Protein AF-A0A5K0WQC4-F1 (afdb_monomer_lite)

Sequence (70 aa):
SLTYNSIRALILKEEVDKVQMKVEDYNKTWLKTGCTIMADGYADSKSRNLIKFLVNNPLGIVFLKSYDIS

Organism: NCBI:txid210225

Structure (mmCIF, N/CA/C/O backbone):
data_AF-A0A5K0WQC4-F1
#
_entry.id   AF-A0A5K0WQC4-F1
#
loop_
_atom_site.group_PDB
_atom_site.id
_atom_site.type_symbol
_atom_site.label_atom_id
_atom_site.label_alt_id
_atom_site.label_comp_id
_atom_site.label_asym_id
_atom_site.label_entity_id
_atom_site.label_seq_id
_atom_site.pdbx_PDB_ins_code
_atom_site.Cartn_x
_atom_site.Cartn_y
_atom_site.Cartn_z
_atom_site.occupancy
_atom_site.B_iso_or_equiv
_atom_site.auth_seq_id
_atom_site.auth_comp_id
_atom_site.auth_asym_id
_atom_site.auth_atom_id
_atom_site.pdbx_PDB_model_num
ATOM 1 N N . SER A 1 1 ? 30.503 15.530 4.184 1.00 64.75 1 SER A N 1
ATOM 2 C CA . SER A 1 1 ? 29.247 16.005 3.569 1.00 64.75 1 SER A CA 1
ATOM 3 C C . SER A 1 1 ? 28.350 14.805 3.332 1.00 64.75 1 SER A C 1
ATOM 5 O O . SER A 1 1 ? 28.839 13.783 2.864 1.00 64.75 1 SER A O 1
ATOM 7 N N . LEU A 1 2 ? 27.067 14.877 3.697 1.00 74.88 2 LEU A N 1
ATOM 8 C CA . LEU A 1 2 ? 26.110 13.847 3.283 1.00 74.88 2 LEU A CA 1
ATOM 9 C C . LEU A 1 2 ? 26.011 13.891 1.753 1.00 74.88 2 LEU A C 1
ATOM 11 O O . LEU A 1 2 ? 25.837 14.965 1.177 1.00 74.88 2 LEU A O 1
ATOM 15 N N . THR A 1 3 ? 26.182 12.750 1.089 1.00 91.81 3 THR A N 1
ATOM 16 C CA . THR A 1 3 ? 26.024 12.684 -0.369 1.00 91.81 3 THR A CA 1
ATOM 17 C C . THR A 1 3 ? 24.546 12.836 -0.727 1.00 91.81 3 THR A C 1
ATOM 19 O O . THR A 1 3 ? 23.678 12.467 0.067 1.00 91.81 3 THR A O 1
ATOM 22 N N . TYR A 1 4 ? 24.244 13.334 -1.929 1.00 94.12 4 TYR A N 1
ATOM 23 C CA . TYR A 1 4 ? 22.868 13.402 -2.441 1.00 94.12 4 TYR A CA 1
ATOM 24 C C . TYR A 1 4 ? 22.110 12.074 -2.244 1.00 94.12 4 TYR A C 1
ATOM 26 O O . TYR A 1 4 ? 20.971 12.074 -1.782 1.00 94.12 4 TYR A O 1
ATOM 34 N N . ASN A 1 5 ? 22.771 10.938 -2.504 1.00 95.25 5 ASN A N 1
ATOM 35 C CA . ASN A 1 5 ? 22.183 9.607 -2.338 1.00 95.25 5 ASN A CA 1
ATOM 36 C C . ASN A 1 5 ? 21.815 9.305 -0.879 1.00 95.25 5 ASN A C 1
ATOM 38 O O . ASN A 1 5 ? 20.745 8.757 -0.624 1.00 95.25 5 ASN A O 1
ATOM 42 N N . SER A 1 6 ? 22.665 9.689 0.077 1.00 95.81 6 SER A N 1
ATOM 43 C CA . SER A 1 6 ? 22.408 9.493 1.509 1.00 95.81 6 SER A CA 1
ATOM 44 C C . SER A 1 6 ? 21.202 10.308 1.983 1.00 95.81 6 SER A C 1
ATOM 46 O O . SER A 1 6 ? 20.351 9.784 2.695 1.00 95.81 6 SER A O 1
ATOM 48 N N . ILE A 1 7 ? 21.098 11.568 1.547 1.00 96.25 7 ILE A N 1
ATOM 49 C CA . ILE A 1 7 ? 19.970 12.449 1.890 1.00 96.25 7 ILE A CA 1
ATOM 50 C C . ILE A 1 7 ? 18.678 11.921 1.264 1.00 96.25 7 ILE A C 1
ATOM 52 O O . ILE A 1 7 ? 17.664 11.794 1.944 1.00 96.25 7 ILE A O 1
ATOM 56 N N . ARG A 1 8 ? 18.720 11.553 -0.022 1.00 96.19 8 ARG A N 1
ATOM 57 C CA . ARG A 1 8 ? 17.570 10.987 -0.733 1.00 96.19 8 ARG A CA 1
ATOM 58 C C . ARG A 1 8 ? 17.056 9.714 -0.060 1.00 96.19 8 ARG A C 1
ATOM 60 O O . ARG A 1 8 ? 15.848 9.564 0.089 1.00 96.19 8 ARG A O 1
ATOM 67 N N . ALA A 1 9 ? 17.950 8.804 0.326 1.00 96.75 9 ALA A N 1
ATOM 68 C CA . ALA A 1 9 ? 17.571 7.561 0.994 1.00 96.75 9 ALA A CA 1
ATOM 69 C C . ALA A 1 9 ? 16.942 7.818 2.370 1.00 96.75 9 ALA A C 1
ATOM 71 O O . ALA A 1 9 ? 15.952 7.174 2.711 1.00 96.75 9 ALA A O 1
ATOM 72 N N . LEU A 1 10 ? 17.482 8.778 3.129 1.00 97.31 10 LEU A N 1
ATOM 73 C CA . LEU A 1 10 ? 16.943 9.169 4.429 1.00 97.31 10 LEU A CA 1
ATOM 74 C C . LEU A 1 10 ? 15.518 9.720 4.303 1.00 97.31 10 LEU A C 1
ATOM 76 O O . LEU A 1 10 ? 14.610 9.200 4.942 1.00 97.31 10 LEU A O 1
ATOM 80 N N . ILE A 1 11 ? 15.312 10.705 3.424 1.00 97.38 11 ILE A N 1
ATOM 81 C CA . ILE A 1 11 ? 13.993 11.321 3.212 1.00 97.38 11 ILE A CA 1
ATOM 82 C C . ILE A 1 11 ? 12.986 10.280 2.716 1.00 97.38 11 ILE A C 1
ATOM 84 O O . ILE A 1 11 ? 11.859 10.230 3.199 1.00 97.38 11 ILE A O 1
ATOM 88 N N . LEU A 1 12 ? 13.388 9.412 1.780 1.00 98.19 12 LEU A N 1
ATOM 89 C CA . LEU A 1 12 ? 12.509 8.352 1.290 1.00 98.19 12 LEU A CA 1
ATOM 90 C C . LEU A 1 12 ? 12.072 7.416 2.421 1.00 98.19 12 LEU A C 1
ATOM 92 O O . LEU A 1 12 ? 10.900 7.063 2.488 1.00 98.19 12 LEU A O 1
ATOM 96 N N . LYS A 1 13 ? 12.995 7.030 3.307 1.00 98.31 13 LYS A N 1
ATOM 97 C CA . LYS A 1 13 ? 12.668 6.186 4.457 1.00 98.31 13 LYS A CA 1
ATOM 98 C C . LYS A 1 13 ? 11.672 6.878 5.390 1.00 98.31 13 LYS A C 1
ATOM 100 O O . LYS A 1 13 ? 10.681 6.263 5.759 1.00 98.31 13 LYS A O 1
ATOM 105 N N . GLU A 1 14 ? 11.892 8.152 5.709 1.00 98.31 14 GLU A N 1
ATOM 106 C CA . GLU A 1 14 ? 10.973 8.918 6.560 1.00 98.31 14 GLU A CA 1
ATOM 107 C C . GLU A 1 14 ? 9.562 9.008 5.964 1.00 98.31 14 GLU A C 1
ATOM 109 O O . GLU A 1 14 ? 8.576 8.857 6.684 1.00 98.31 14 GLU A O 1
ATOM 114 N N . GLU A 1 15 ? 9.440 9.227 4.654 1.00 98.25 15 GLU A N 1
ATOM 115 C CA . GLU A 1 15 ? 8.133 9.263 3.990 1.00 98.25 15 GLU A CA 1
ATOM 116 C C . GLU A 1 15 ? 7.462 7.884 3.945 1.00 98.25 15 GLU A C 1
ATOM 118 O O . GLU A 1 15 ? 6.250 7.790 4.148 1.00 98.25 15 GLU A O 1
ATOM 123 N N . VAL A 1 16 ? 8.232 6.808 3.747 1.00 97.69 16 VAL A N 1
ATOM 124 C CA . VAL A 1 16 ? 7.715 5.432 3.837 1.00 97.69 16 VAL A CA 1
ATOM 125 C C . VAL A 1 16 ? 7.173 5.153 5.238 1.00 97.69 16 VAL A C 1
ATOM 127 O O . VAL A 1 16 ? 6.040 4.688 5.358 1.00 97.69 16 VAL A O 1
ATOM 130 N N . ASP A 1 17 ? 7.925 5.499 6.284 1.00 98.25 17 ASP A N 1
ATOM 131 C CA . ASP A 1 17 ? 7.513 5.282 7.673 1.00 98.25 17 ASP A CA 1
ATOM 132 C C . ASP A 1 17 ? 6.228 6.075 7.995 1.00 98.25 17 ASP A C 1
ATOM 134 O O . ASP A 1 17 ? 5.274 5.530 8.555 1.00 98.25 17 ASP A O 1
ATOM 138 N N . LYS A 1 18 ? 6.130 7.339 7.550 1.00 97.81 18 LYS A N 1
ATOM 139 C CA . LYS A 1 18 ? 4.914 8.165 7.707 1.00 97.81 18 LYS A CA 1
ATOM 140 C C . LYS A 1 18 ? 3.695 7.568 7.005 1.00 97.81 18 LYS A C 1
ATOM 142 O O . LYS A 1 18 ? 2.588 7.616 7.544 1.00 97.81 18 LYS A O 1
ATOM 147 N N . VAL A 1 19 ? 3.864 7.051 5.787 1.00 96.50 19 VAL A N 1
ATOM 148 C CA . VAL A 1 19 ? 2.770 6.413 5.040 1.00 96.50 19 VAL A CA 1
ATOM 149 C C . VAL A 1 19 ? 2.351 5.112 5.719 1.00 96.50 19 VAL A C 1
ATOM 151 O O . VAL A 1 19 ? 1.154 4.873 5.866 1.00 96.50 19 VAL A O 1
ATOM 154 N N . GLN A 1 20 ? 3.307 4.315 6.194 1.00 96.75 20 GLN A N 1
ATOM 155 C CA . GLN A 1 20 ? 3.032 3.060 6.888 1.00 96.75 20 GLN A CA 1
ATOM 156 C C . GLN A 1 20 ? 2.203 3.286 8.160 1.00 96.75 20 GLN A C 1
ATOM 158 O O . GLN A 1 20 ? 1.206 2.597 8.368 1.00 96.75 20 GLN A O 1
ATOM 163 N N . MET A 1 21 ? 2.531 4.317 8.946 1.00 97.06 21 MET A N 1
ATOM 164 C CA . MET A 1 21 ? 1.732 4.704 10.116 1.00 97.06 21 MET A CA 1
ATOM 165 C C . MET A 1 21 ? 0.279 5.045 9.747 1.00 97.06 21 MET A C 1
ATOM 167 O O . MET A 1 21 ? -0.653 4.598 10.414 1.00 97.06 21 MET A O 1
ATOM 171 N N . LYS A 1 22 ? 0.057 5.791 8.654 1.00 94.62 22 LYS A N 1
ATOM 172 C CA . LYS A 1 22 ? -1.304 6.108 8.177 1.00 94.62 22 LYS A CA 1
ATOM 173 C C . LYS A 1 22 ? -2.066 4.861 7.733 1.00 94.62 22 LYS A C 1
ATOM 175 O O . LYS A 1 22 ? -3.253 4.735 8.026 1.00 94.62 22 LYS A O 1
ATOM 180 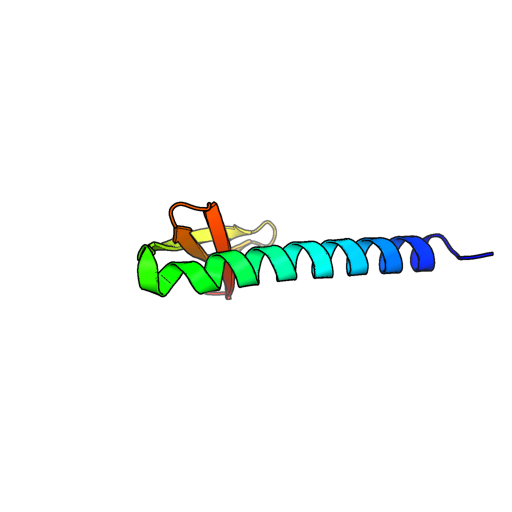N N . VAL A 1 23 ? -1.393 3.943 7.037 1.00 96.00 23 VAL A N 1
ATOM 181 C CA . VAL A 1 23 ? -1.983 2.666 6.616 1.00 96.00 23 VAL A CA 1
ATOM 182 C C . VAL A 1 23 ? -2.421 1.853 7.834 1.00 96.00 23 VAL A C 1
ATOM 184 O O . VAL A 1 23 ? -3.543 1.357 7.860 1.00 96.00 23 VAL A O 1
ATOM 187 N N . GLU A 1 24 ? -1.595 1.763 8.875 1.00 95.62 24 GLU A N 1
ATOM 188 C CA . GLU A 1 24 ? -1.957 1.062 10.112 1.00 95.62 24 GLU A CA 1
ATOM 189 C C . GLU A 1 24 ? -3.195 1.658 10.788 1.00 95.62 24 GLU A C 1
ATOM 191 O O . GLU A 1 24 ? -4.062 0.914 11.254 1.00 95.62 24 GLU A O 1
ATOM 196 N N . ASP A 1 25 ? -3.321 2.985 10.806 1.00 94.19 25 ASP A N 1
ATOM 197 C CA . ASP A 1 25 ? -4.514 3.646 11.330 1.00 94.19 25 ASP A CA 1
ATOM 198 C C . ASP A 1 25 ? -5.762 3.344 10.497 1.00 94.19 25 ASP A C 1
ATOM 200 O O . ASP A 1 25 ? -6.834 3.123 11.065 1.00 94.19 25 ASP A O 1
ATOM 204 N N . TYR A 1 26 ? -5.640 3.244 9.171 1.00 94.88 26 TYR A N 1
ATOM 205 C CA . TYR A 1 26 ? -6.764 2.862 8.312 1.00 94.88 26 TYR A CA 1
ATOM 206 C C . TYR A 1 26 ? -7.158 1.406 8.579 1.00 94.88 26 TYR A C 1
ATOM 208 O O . TYR A 1 26 ? -8.340 1.124 8.789 1.00 94.88 26 TYR A O 1
ATOM 216 N N . ASN A 1 27 ? -6.181 0.502 8.684 1.00 94.38 27 ASN A N 1
ATOM 217 C CA . ASN A 1 27 ? -6.402 -0.925 8.924 1.00 94.38 27 ASN A CA 1
ATOM 218 C C . ASN A 1 27 ? -7.189 -1.187 10.217 1.00 94.38 27 ASN A C 1
ATOM 220 O O . ASN A 1 27 ? -8.099 -2.017 10.235 1.00 94.38 27 ASN A O 1
ATOM 224 N N . LYS A 1 28 ? -6.905 -0.434 11.292 1.00 94.75 28 LYS A N 1
ATOM 225 C CA . LYS A 1 28 ? -7.631 -0.534 12.576 1.00 94.75 28 LYS A CA 1
ATOM 226 C C . LYS A 1 28 ? -9.135 -0.271 12.436 1.00 94.75 28 LYS A C 1
ATOM 228 O O . LYS A 1 28 ? -9.928 -0.770 13.231 1.00 94.75 28 LYS A O 1
ATOM 233 N N . THR A 1 29 ? -9.550 0.510 11.439 1.00 95.25 29 THR A N 1
ATOM 234 C CA . THR A 1 29 ? -10.960 0.891 11.253 1.00 95.25 29 THR A CA 1
ATOM 235 C C . THR A 1 29 ? -11.762 -0.103 10.421 1.00 95.25 29 THR A C 1
ATOM 237 O O . THR A 1 29 ? -12.994 -0.041 10.435 1.00 95.25 29 THR A O 1
ATOM 240 N N . TRP A 1 30 ? -11.107 -1.031 9.716 1.00 94.44 30 TRP A N 1
ATOM 241 C CA . TRP A 1 30 ? -11.775 -1.946 8.788 1.00 94.44 30 TRP A CA 1
ATOM 242 C C . TRP A 1 30 ? -12.780 -2.866 9.482 1.00 94.44 30 TRP A C 1
ATOM 244 O O . TRP A 1 30 ? -13.862 -3.085 8.950 1.00 94.44 30 TRP A O 1
ATOM 254 N N . LEU A 1 31 ? -12.485 -3.333 10.702 1.00 94.06 31 LEU A N 1
ATOM 255 C CA . LEU A 1 31 ? -13.426 -4.152 11.482 1.00 94.06 31 LEU A CA 1
ATOM 256 C C . LEU A 1 31 ? -14.690 -3.381 11.883 1.00 94.06 31 LEU A C 1
ATOM 258 O O . LEU A 1 31 ? -15.764 -3.964 11.981 1.00 94.06 31 LEU A O 1
ATOM 262 N N . LYS A 1 32 ? -14.566 -2.069 12.118 1.00 95.69 32 LYS A N 1
ATOM 263 C CA . LYS A 1 32 ? -15.677 -1.211 12.550 1.00 95.69 32 LYS A CA 1
ATOM 264 C C . LYS A 1 32 ? -16.513 -0.706 11.378 1.00 95.69 32 LYS A C 1
ATOM 266 O O . LYS A 1 32 ? -17.728 -0.608 11.487 1.00 95.69 32 LYS A O 1
ATOM 271 N N . THR 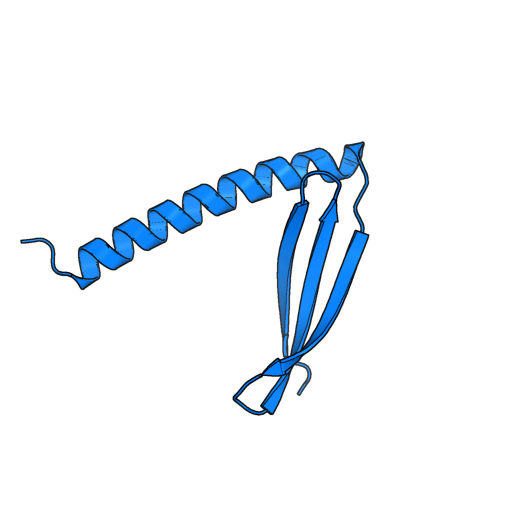A 1 33 ? -15.850 -0.304 10.298 1.00 95.19 33 THR A N 1
ATOM 272 C CA . THR A 1 33 ? -16.481 0.384 9.160 1.00 95.19 33 THR A CA 1
ATOM 273 C C . THR A 1 33 ? -16.804 -0.554 8.003 1.00 95.19 33 THR A C 1
ATOM 275 O O . THR A 1 33 ? -17.541 -0.173 7.097 1.00 95.19 33 THR A O 1
ATOM 278 N N . GLY A 1 34 ? -16.269 -1.775 8.032 1.00 96.62 34 GLY A N 1
ATOM 279 C CA . GLY A 1 34 ? -16.159 -2.605 6.845 1.00 96.62 34 GLY A CA 1
ATOM 280 C C . GLY A 1 34 ? -15.134 -2.037 5.861 1.00 96.62 34 GLY A C 1
ATOM 281 O O . GLY A 1 34 ? -14.581 -0.948 6.032 1.00 96.62 34 GLY A O 1
ATOM 282 N N . CYS A 1 35 ? -14.862 -2.797 4.809 1.00 96.50 35 CYS A N 1
ATOM 283 C CA . CYS A 1 35 ? -14.079 -2.327 3.677 1.00 96.50 35 CYS A CA 1
ATOM 284 C C . CYS A 1 35 ? -14.426 -3.134 2.422 1.00 96.50 35 CYS A C 1
ATOM 286 O O . CYS A 1 35 ? -14.973 -4.233 2.510 1.00 96.50 35 CYS A O 1
ATOM 288 N N . THR A 1 36 ? -14.130 -2.577 1.251 1.00 97.25 36 THR A N 1
ATOM 289 C CA . THR A 1 36 ? -14.264 -3.265 -0.038 1.00 97.25 36 THR A CA 1
ATOM 290 C C . THR A 1 36 ? -12.882 -3.569 -0.587 1.00 97.25 36 THR A C 1
ATOM 292 O O . THR A 1 36 ? -12.060 -2.663 -0.720 1.00 97.25 36 THR A O 1
ATOM 295 N N . ILE A 1 37 ? -12.632 -4.828 -0.936 1.00 96.94 37 ILE A N 1
ATOM 296 C CA . ILE A 1 37 ? -11.434 -5.207 -1.687 1.00 96.94 37 ILE A CA 1
ATOM 297 C C . ILE A 1 37 ? -11.717 -4.958 -3.168 1.00 96.94 37 ILE A C 1
ATOM 299 O O . ILE A 1 37 ? -12.689 -5.475 -3.713 1.00 96.94 37 ILE A O 1
ATOM 303 N N . MET A 1 38 ? -10.864 -4.167 -3.810 1.00 97.56 38 MET A N 1
ATOM 304 C CA . MET A 1 38 ? -10.911 -3.886 -5.242 1.00 97.56 38 MET A CA 1
ATOM 305 C C . MET A 1 38 ? -9.719 -4.553 -5.924 1.00 97.56 38 MET A C 1
ATOM 307 O O . MET A 1 38 ? -8.604 -4.525 -5.398 1.00 97.56 38 MET A O 1
ATOM 311 N N . ALA A 1 39 ? -9.957 -5.129 -7.098 1.00 97.00 39 ALA A N 1
ATOM 312 C CA . ALA A 1 39 ? -8.923 -5.673 -7.964 1.00 97.00 39 ALA A CA 1
ATOM 313 C C . ALA A 1 39 ? -8.992 -4.962 -9.317 1.00 97.00 39 ALA A C 1
ATOM 315 O O . ALA A 1 39 ? -10.049 -4.950 -9.943 1.00 97.00 39 ALA A O 1
ATOM 316 N N . ASP A 1 40 ? -7.879 -4.371 -9.745 1.00 94.75 40 ASP A N 1
ATOM 317 C CA . ASP A 1 40 ? -7.769 -3.681 -11.032 1.00 94.75 40 ASP A CA 1
ATOM 318 C C . ASP A 1 40 ? -6.620 -4.271 -11.856 1.00 94.75 40 ASP A C 1
ATOM 320 O O . ASP A 1 40 ? -5.492 -4.401 -11.367 1.00 94.75 40 ASP A O 1
ATOM 324 N N . GLY A 1 41 ? -6.928 -4.674 -13.087 1.00 94.69 41 GLY A N 1
ATOM 325 C CA . GLY A 1 41 ? -5.998 -5.306 -14.015 1.00 94.69 41 GLY A CA 1
ATOM 326 C C . GLY A 1 41 ? -5.462 -4.293 -15.019 1.00 94.69 41 GLY A C 1
ATOM 327 O O . GLY A 1 41 ? -6.238 -3.608 -15.677 1.00 94.69 41 GLY A O 1
ATOM 328 N N . TYR A 1 42 ? -4.142 -4.206 -15.177 1.00 93.38 42 TYR A N 1
ATOM 329 C CA . TYR A 1 42 ? -3.524 -3.298 -16.143 1.00 93.38 42 TYR A CA 1
ATOM 330 C C . TYR A 1 42 ? -2.251 -3.889 -16.750 1.00 93.38 42 TYR A C 1
ATOM 332 O O . TYR A 1 42 ? -1.515 -4.620 -16.088 1.00 93.38 42 TYR A O 1
ATOM 340 N N . ALA A 1 43 ? -1.969 -3.530 -18.002 1.00 94.31 43 ALA A N 1
ATOM 341 C CA . ALA A 1 43 ? -0.677 -3.793 -18.624 1.00 94.31 43 ALA A CA 1
ATOM 342 C C . ALA A 1 43 ? 0.314 -2.687 -18.235 1.00 94.31 43 ALA A C 1
ATOM 344 O O . ALA A 1 43 ? 0.001 -1.497 -18.337 1.00 94.31 43 ALA A O 1
ATOM 345 N N . ASP A 1 44 ? 1.503 -3.060 -17.768 1.00 91.25 44 ASP A N 1
ATOM 346 C CA . ASP A 1 44 ? 2.564 -2.095 -17.493 1.00 91.25 44 ASP A CA 1
ATOM 347 C C . ASP A 1 44 ? 3.351 -1.712 -18.761 1.00 91.25 44 ASP A C 1
ATOM 349 O O . ASP A 1 44 ? 3.157 -2.262 -19.845 1.00 91.25 44 ASP A O 1
ATOM 353 N N . SER A 1 45 ? 4.287 -0.767 -18.634 1.00 90.38 45 SER A N 1
ATOM 354 C CA . SER A 1 45 ? 5.121 -0.310 -19.757 1.00 90.38 45 SER A CA 1
ATOM 355 C C . SER A 1 45 ? 6.051 -1.384 -20.334 1.00 90.38 45 SER A C 1
ATOM 357 O O . SER A 1 45 ? 6.658 -1.1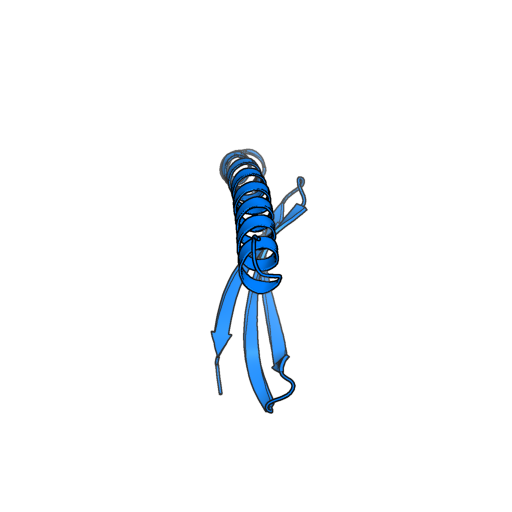69 -21.381 1.00 90.38 45 SER A O 1
ATOM 359 N N . LYS A 1 46 ? 6.176 -2.534 -19.665 1.00 90.88 46 LYS A N 1
ATOM 360 C CA . LYS A 1 46 ? 6.948 -3.698 -20.103 1.00 90.88 46 LYS A CA 1
ATOM 361 C C . LYS A 1 46 ? 6.045 -4.805 -20.653 1.00 90.88 46 LYS A C 1
ATOM 363 O O . LYS A 1 46 ? 6.519 -5.922 -20.827 1.00 90.88 46 LYS A O 1
ATOM 368 N N . SER A 1 47 ? 4.778 -4.499 -20.946 1.00 90.69 47 SER A N 1
ATOM 369 C CA . SER A 1 47 ? 3.769 -5.461 -21.413 1.00 90.69 47 SER A CA 1
ATOM 370 C C . SER A 1 47 ? 3.501 -6.606 -20.429 1.00 90.69 47 SER A C 1
ATOM 372 O O . SER A 1 47 ? 3.071 -7.679 -20.842 1.00 90.69 47 SER A O 1
ATOM 374 N N . ARG A 1 48 ? 3.747 -6.393 -19.131 1.00 93.25 48 ARG A N 1
ATOM 375 C CA . ARG A 1 48 ? 3.357 -7.343 -18.086 1.00 93.25 48 ARG A CA 1
ATOM 376 C C . ARG A 1 48 ? 1.925 -7.065 -17.678 1.00 93.25 48 ARG A C 1
ATOM 378 O O . ARG A 1 48 ? 1.577 -5.917 -17.400 1.00 93.25 48 ARG A O 1
ATOM 385 N N . ASN A 1 49 ? 1.116 -8.108 -17.604 1.00 95.56 49 ASN A N 1
ATOM 386 C CA . ASN A 1 49 ? -0.242 -8.035 -17.098 1.00 95.56 49 ASN A CA 1
ATOM 387 C C . ASN A 1 49 ? -0.191 -8.094 -15.571 1.00 95.56 49 ASN A C 1
ATOM 389 O O . ASN A 1 49 ? 0.255 -9.082 -14.995 1.00 95.56 49 ASN A O 1
ATOM 393 N N . LEU A 1 50 ? -0.621 -7.027 -14.903 1.00 96.31 50 LEU A N 1
ATOM 394 C CA . LEU A 1 50 ? -0.581 -6.912 -13.452 1.00 96.31 50 LEU A CA 1
ATOM 395 C C . LEU A 1 50 ? -1.992 -6.771 -12.884 1.00 96.31 50 LEU A C 1
ATOM 397 O O . LEU A 1 50 ? -2.802 -6.016 -13.413 1.00 96.31 50 LEU A O 1
ATOM 401 N N . ILE A 1 51 ? -2.258 -7.417 -11.750 1.00 97.25 51 ILE A N 1
ATOM 402 C CA . ILE A 1 51 ? -3.447 -7.156 -10.925 1.00 97.25 51 ILE A CA 1
ATOM 403 C C . ILE A 1 51 ? -3.015 -6.380 -9.682 1.00 97.25 51 ILE A C 1
ATOM 405 O O . ILE A 1 51 ? -2.148 -6.841 -8.940 1.00 97.25 51 ILE A O 1
ATOM 409 N N . LYS A 1 52 ? -3.625 -5.219 -9.428 1.00 96.00 52 LYS A N 1
ATOM 410 C CA . LYS A 1 52 ? -3.498 -4.438 -8.187 1.00 96.00 52 LYS A CA 1
ATOM 411 C C . LYS A 1 52 ? -4.653 -4.749 -7.249 1.00 96.00 52 LYS A C 1
ATOM 413 O O . LYS A 1 52 ? -5.805 -4.620 -7.643 1.00 96.00 52 LYS A O 1
ATOM 418 N N . PHE A 1 53 ? -4.332 -5.065 -6.000 1.00 97.31 53 PHE A N 1
ATOM 419 C CA . PHE A 1 53 ? -5.298 -5.213 -4.918 1.00 97.31 53 PHE A CA 1
ATOM 420 C C . PHE A 1 53 ? -5.284 -3.968 -4.033 1.00 97.31 53 PHE A C 1
ATOM 422 O O . PHE A 1 53 ? -4.241 -3.583 -3.493 1.00 97.31 53 PHE A O 1
ATOM 429 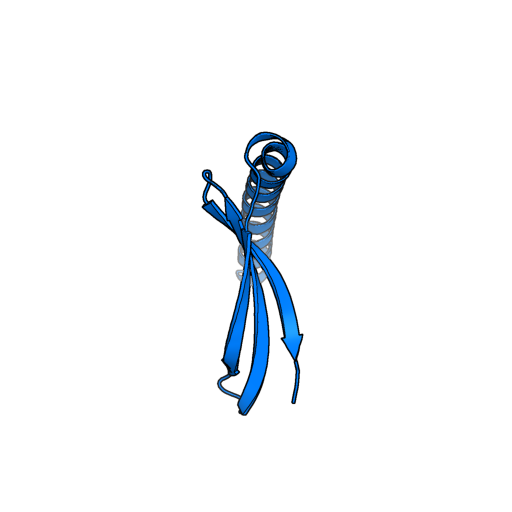N N . LEU A 1 54 ? -6.454 -3.358 -3.879 1.00 96.81 54 LEU A N 1
ATOM 430 C CA . LEU A 1 54 ? -6.687 -2.167 -3.073 1.00 96.81 54 LEU A CA 1
ATOM 431 C C . LEU A 1 54 ? -7.776 -2.453 -2.037 1.00 96.81 54 LEU A C 1
ATOM 433 O O . LEU A 1 54 ? -8.681 -3.246 -2.285 1.00 96.81 54 LEU A O 1
ATOM 437 N N . VAL A 1 55 ? -7.726 -1.769 -0.900 1.00 96.62 55 VAL A N 1
ATOM 438 C CA . VAL A 1 55 ? -8.815 -1.745 0.082 1.00 96.62 55 VAL A CA 1
ATOM 439 C C . VAL A 1 55 ? -9.413 -0.353 0.104 1.00 96.62 55 VAL A C 1
ATOM 441 O O . VAL A 1 55 ? -8.694 0.610 0.346 1.00 96.62 55 VAL A O 1
ATOM 444 N N . ASN A 1 56 ? -10.716 -0.253 -0.140 1.00 95.81 56 ASN A N 1
ATOM 445 C CA . ASN A 1 56 ? -11.487 0.976 -0.007 1.00 95.81 56 ASN A CA 1
ATOM 446 C C . ASN A 1 56 ? -12.258 0.972 1.317 1.00 95.81 56 ASN A C 1
ATOM 448 O O . ASN A 1 56 ? -13.028 0.045 1.587 1.00 95.81 56 ASN A O 1
ATOM 452 N N . ASN A 1 57 ? -12.082 2.015 2.121 1.00 94.31 57 ASN A N 1
ATOM 453 C CA . ASN A 1 57 ? -12.871 2.264 3.321 1.00 94.31 57 ASN A CA 1
ATOM 454 C C . ASN A 1 57 ? -13.190 3.771 3.448 1.00 94.31 57 ASN A C 1
ATOM 456 O O . ASN A 1 57 ? -12.642 4.577 2.700 1.00 94.31 57 ASN A O 1
ATOM 460 N N . PRO A 1 58 ? -14.042 4.194 4.399 1.00 93.62 58 PRO A N 1
ATOM 461 C CA . PRO A 1 58 ? -14.398 5.608 4.547 1.00 93.62 58 PRO A CA 1
ATOM 462 C C . PRO A 1 58 ? -13.231 6.568 4.839 1.00 93.62 58 PRO A C 1
ATOM 464 O O . PRO A 1 58 ? -13.395 7.770 4.654 1.00 93.62 58 PRO A O 1
ATOM 467 N N . LEU A 1 59 ? -12.075 6.075 5.303 1.00 93.69 59 LEU A N 1
ATOM 468 C CA . LEU A 1 59 ? -10.884 6.909 5.504 1.00 93.69 59 LEU A CA 1
ATOM 469 C C . LEU A 1 59 ? -10.021 7.037 4.245 1.00 93.69 59 LEU A C 1
ATOM 471 O O . LEU A 1 59 ? -9.235 7.977 4.154 1.00 93.69 59 LEU A O 1
ATOM 475 N N . GLY A 1 60 ? -10.174 6.135 3.276 1.00 94.00 60 GLY A N 1
ATOM 476 C CA . GLY A 1 60 ? -9.506 6.216 1.988 1.00 94.00 60 GLY A CA 1
ATOM 477 C C . GLY A 1 60 ? -9.185 4.854 1.384 1.00 94.00 60 GLY A C 1
ATOM 478 O O . GLY A 1 60 ? -9.752 3.821 1.740 1.00 94.00 60 GLY A O 1
ATOM 479 N N . ILE A 1 61 ? -8.249 4.877 0.435 1.00 95.25 61 ILE A N 1
ATOM 480 C CA . ILE A 1 61 ? -7.811 3.699 -0.312 1.00 95.25 61 ILE A CA 1
ATOM 481 C C . ILE A 1 61 ? -6.403 3.305 0.13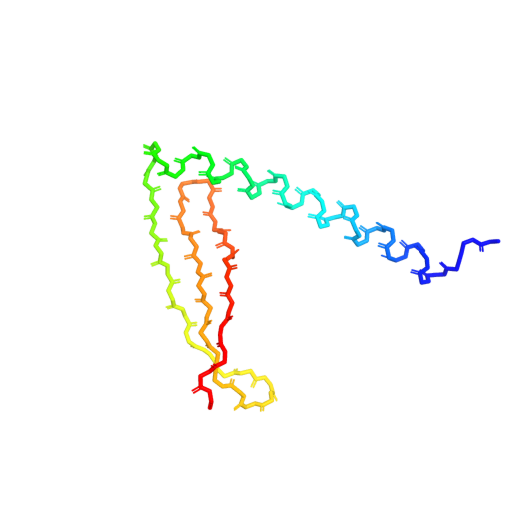7 1.00 95.25 61 ILE A C 1
ATOM 483 O O . ILE A 1 61 ? -5.494 4.134 0.145 1.00 95.25 61 ILE A O 1
ATOM 487 N N . VAL A 1 62 ? -6.213 2.027 0.464 1.00 96.00 62 VAL A N 1
ATOM 488 C CA . VAL A 1 62 ? -4.918 1.429 0.819 1.00 96.00 62 VAL A CA 1
ATOM 489 C C . VAL A 1 62 ? -4.485 0.457 -0.271 1.00 96.00 62 VAL A C 1
ATOM 491 O O . VAL A 1 62 ? -5.255 -0.409 -0.681 1.00 96.00 62 VAL A O 1
ATOM 494 N N . PHE A 1 63 ? -3.237 0.566 -0.722 1.00 95.88 63 PHE A N 1
ATOM 495 C CA . PHE A 1 63 ? -2.621 -0.453 -1.569 1.00 95.88 63 PHE A CA 1
ATOM 496 C C . PHE A 1 63 ? -2.196 -1.660 -0.727 1.00 95.88 63 PHE A C 1
ATOM 498 O O . PHE A 1 63 ? -1.471 -1.495 0.250 1.00 95.88 63 PHE A O 1
ATOM 505 N N . LEU A 1 64 ? -2.618 -2.867 -1.116 1.00 95.06 64 LEU A N 1
ATOM 506 C CA . LEU A 1 64 ? -2.205 -4.105 -0.447 1.00 95.06 64 LEU A CA 1
ATOM 507 C C . LEU A 1 64 ? -0.999 -4.735 -1.136 1.00 95.06 64 LEU A C 1
ATOM 509 O O . LEU A 1 64 ? 0.061 -4.898 -0.539 1.00 95.06 64 LEU A O 1
ATOM 513 N N . LYS A 1 65 ? -1.181 -5.131 -2.397 1.00 95.7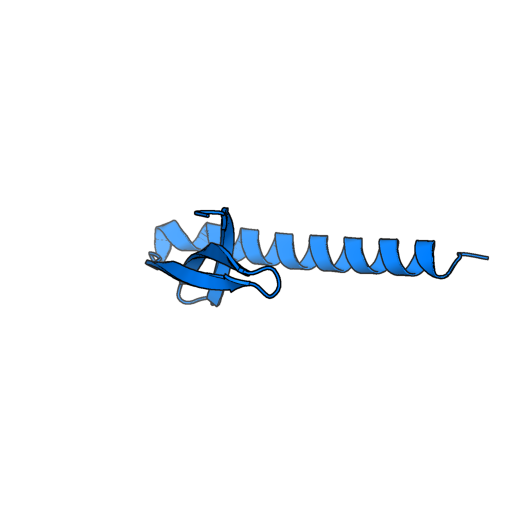5 65 LYS A N 1
ATOM 514 C CA . LYS A 1 65 ? -0.125 -5.690 -3.242 1.00 95.75 65 LYS A CA 1
ATOM 515 C C . LYS A 1 65 ? -0.534 -5.684 -4.703 1.00 95.75 65 LYS A C 1
ATOM 517 O O . LYS A 1 65 ? -1.703 -5.502 -5.040 1.00 95.75 65 LYS A O 1
ATOM 522 N N . SER A 1 66 ? 0.427 -5.989 -5.561 1.00 95.62 66 SER A N 1
ATOM 523 C CA . SER A 1 66 ? 0.185 -6.372 -6.944 1.00 95.62 66 SER A CA 1
ATOM 524 C C . SER A 1 66 ? 0.724 -7.773 -7.231 1.00 95.62 66 SER A C 1
ATOM 526 O O . SER A 1 66 ? 1.576 -8.284 -6.500 1.00 95.62 66 SER A O 1
ATOM 528 N N . TYR A 1 67 ? 0.212 -8.392 -8.289 1.00 95.94 67 TYR A N 1
ATOM 529 C CA . TYR A 1 67 ? 0.698 -9.660 -8.827 1.00 95.94 67 TYR A CA 1
ATOM 530 C C . TYR A 1 67 ? 0.895 -9.546 -10.330 1.00 95.94 67 TYR A C 1
ATOM 532 O O . TYR A 1 67 ? 0.105 -8.881 -10.995 1.00 95.94 67 TYR A O 1
ATOM 540 N N . ASP A 1 68 ? 1.927 -10.215 -10.832 1.00 95.00 68 ASP A N 1
ATOM 541 C CA . ASP A 1 68 ? 2.115 -10.468 -12.256 1.00 95.00 68 ASP A CA 1
ATOM 542 C C . ASP A 1 68 ? 1.333 -11.721 -12.646 1.00 95.00 68 ASP A C 1
ATOM 544 O O . ASP A 1 68 ? 1.395 -12.729 -11.940 1.00 95.00 68 ASP A O 1
ATOM 548 N N . ILE A 1 69 ? 0.551 -11.614 -13.714 1.00 94.75 69 ILE A N 1
ATOM 549 C CA . ILE A 1 69 ? -0.306 -12.675 -14.254 1.00 94.75 69 ILE A CA 1
ATOM 550 C C . ILE A 1 69 ? 0.031 -12.988 -15.720 1.00 94.75 69 ILE A C 1
ATOM 552 O O . ILE A 1 69 ? -0.785 -13.589 -16.418 1.00 94.75 69 ILE A O 1
ATOM 556 N N . SER A 1 70 ? 1.188 -12.513 -16.192 1.00 85.38 70 SER A N 1
ATOM 557 C CA . SER A 1 70 ? 1.741 -12.839 -17.513 1.00 85.38 70 SER A CA 1
ATOM 558 C C . SER A 1 70 ? 2.265 -14.271 -17.579 1.00 85.38 70 SER A C 1
ATOM 560 O O . SER A 1 70 ? 2.668 -14.811 -16.523 1.00 85.38 70 SER A O 1
#

pLDDT: mean 94.63, std 4.85, range [64.75, 98.31]

Foldseek 3Di:
DQDPVNVVVVVVVVVVVVVVVVVVVVVVCCVVFPWDWDWDWDQDPVRWIKIWIWIQTPVGIDTDDMDTPD

InterPro domains:
  IPR007021 Domain of unknown function DUF659 [PF04937] (3-70)

Radius of gyration: 16.29 Å; chains: 1; bounding box: 46×29×34 Å

Secondary structure (DSSP, 8-state):
---HHHHHHHHHHHHHHHHHHHHHHHHHHHHHH--EEEEEEEE-TTS-EEEEEEEEETTEEEEEEEEE--